Protein AF-A0A534N9A3-F1 (afdb_monomer_lite)

Structure (mmCIF, N/CA/C/O backbone):
data_AF-A0A534N9A3-F1
#
_entry.id   AF-A0A534N9A3-F1
#
loop_
_atom_site.group_PDB
_atom_site.id
_atom_site.type_symbol
_atom_site.label_atom_id
_atom_site.label_alt_id
_atom_site.label_comp_id
_atom_site.label_asym_id
_atom_site.label_entity_id
_atom_site.label_seq_id
_atom_site.pdbx_PDB_ins_code
_atom_site.Cartn_x
_atom_site.Cartn_y
_atom_site.Cartn_z
_atom_site.occupancy
_atom_site.B_iso_or_equiv
_atom_site.auth_seq_id
_atom_site.auth_comp_id
_atom_site.auth_asym_id
_atom_site.auth_atom_id
_atom_site.pdbx_PDB_model_num
ATOM 1 N N . MET A 1 1 ? 27.529 -18.009 -35.113 1.00 50.50 1 MET A N 1
ATOM 2 C CA . MET A 1 1 ? 26.249 -17.519 -35.677 1.00 50.50 1 MET A CA 1
ATOM 3 C C . MET A 1 1 ? 25.055 -18.112 -34.911 1.00 50.50 1 MET A C 1
ATOM 5 O O . MET A 1 1 ? 24.331 -18.934 -35.446 1.00 50.50 1 MET A O 1
ATOM 9 N N . GLN A 1 2 ? 24.885 -17.752 -33.634 1.00 55.38 2 GLN A N 1
ATOM 10 C CA . GLN A 1 2 ? 23.723 -18.122 -32.785 1.00 55.38 2 GLN A CA 1
ATOM 11 C C . GLN A 1 2 ? 23.429 -17.018 -31.743 1.00 55.38 2 GLN A C 1
ATOM 13 O O . GLN A 1 2 ? 22.289 -16.830 -31.344 1.00 55.38 2 GLN A O 1
ATOM 18 N N . ILE A 1 3 ? 24.448 -16.231 -31.367 1.00 58.88 3 ILE A N 1
ATOM 19 C CA . ILE A 1 3 ? 24.371 -15.137 -30.380 1.00 58.88 3 ILE A CA 1
ATOM 20 C C . ILE A 1 3 ? 23.534 -13.945 -30.893 1.00 58.88 3 ILE A C 1
ATOM 22 O O . ILE A 1 3 ? 22.716 -13.404 -30.158 1.00 58.88 3 ILE A O 1
ATOM 26 N N . GLU A 1 4 ? 23.648 -13.607 -32.182 1.00 55.62 4 GLU A N 1
ATOM 27 C CA . GLU A 1 4 ? 22.899 -12.516 -32.841 1.00 55.62 4 GLU A CA 1
ATOM 28 C C . GLU A 1 4 ? 21.369 -12.717 -32.799 1.00 55.62 4 GLU A C 1
ATOM 30 O O . GLU A 1 4 ? 20.608 -11.759 -32.705 1.00 55.62 4 GLU A O 1
ATOM 35 N N . LYS A 1 5 ? 20.901 -13.976 -32.826 1.00 54.34 5 LYS A N 1
ATOM 36 C CA . LYS A 1 5 ? 19.466 -14.308 -32.763 1.00 54.34 5 LYS A CA 1
ATOM 37 C C . LYS A 1 5 ? 18.891 -14.145 -31.355 1.00 54.34 5 LYS A C 1
ATOM 39 O O . LYS A 1 5 ? 17.739 -13.750 -31.214 1.00 54.34 5 LYS A O 1
ATOM 44 N N . TYR A 1 6 ? 19.694 -14.418 -30.325 1.00 58.84 6 TYR A N 1
ATOM 45 C CA . TYR A 1 6 ? 19.304 -14.217 -28.927 1.00 58.84 6 TYR A CA 1
ATOM 46 C C . TYR A 1 6 ? 19.314 -12.735 -28.536 1.00 58.84 6 TYR A C 1
ATOM 48 O O . TYR A 1 6 ? 18.440 -12.300 -27.788 1.00 58.84 6 TYR A O 1
ATOM 56 N N . LEU A 1 7 ? 20.237 -11.946 -29.099 1.00 55.91 7 LEU A N 1
ATOM 57 C CA . LEU A 1 7 ? 20.303 -10.498 -28.882 1.00 55.91 7 LEU A CA 1
ATOM 58 C C . LEU A 1 7 ? 19.039 -9.777 -29.392 1.00 55.91 7 LEU A C 1
ATOM 60 O O . LEU A 1 7 ? 18.568 -8.838 -28.759 1.00 55.91 7 LEU A O 1
ATOM 64 N N . ALA A 1 8 ? 18.449 -10.268 -30.487 1.00 56.44 8 ALA A N 1
ATOM 65 C CA . ALA A 1 8 ? 17.183 -9.769 -31.030 1.00 56.44 8 ALA A CA 1
ATOM 66 C C . ALA A 1 8 ? 15.934 -10.230 -30.246 1.00 56.44 8 ALA A C 1
ATOM 68 O O . ALA A 1 8 ? 14.886 -9.595 -30.343 1.00 56.44 8 ALA A O 1
ATOM 69 N N . PHE A 1 9 ? 16.031 -11.303 -29.451 1.00 54.25 9 PHE A N 1
ATOM 70 C CA . PHE A 1 9 ? 14.927 -11.825 -28.629 1.00 54.25 9 PHE A CA 1
ATOM 71 C C . PHE A 1 9 ? 14.890 -11.238 -27.206 1.00 54.25 9 PHE A C 1
ATOM 73 O O . PHE A 1 9 ? 13.832 -11.196 -26.577 1.00 54.25 9 PHE A O 1
ATOM 80 N N . LEU A 1 10 ? 16.025 -10.731 -26.717 1.00 57.31 10 LEU A N 1
ATOM 81 C CA . LEU A 1 10 ? 16.167 -10.089 -25.409 1.00 57.31 10 LEU A CA 1
ATOM 82 C C . LEU A 1 10 ? 15.233 -8.876 -25.159 1.00 57.31 10 LEU A C 1
ATOM 84 O O . LEU A 1 10 ? 14.690 -8.782 -24.056 1.00 57.31 10 LEU A O 1
ATOM 88 N N . PRO A 1 11 ? 14.985 -7.955 -26.119 1.00 59.16 11 PRO A N 1
ATOM 89 C CA . PRO A 1 11 ? 14.183 -6.760 -25.844 1.00 59.16 11 PRO A CA 1
ATOM 90 C C . PRO A 1 11 ? 12.686 -7.055 -25.687 1.00 59.16 11 PRO A C 1
ATOM 92 O O . PRO A 1 11 ? 11.984 -6.279 -25.044 1.00 59.16 11 PRO A O 1
ATOM 95 N N . SER A 1 12 ? 12.190 -8.183 -26.210 1.00 57.81 12 SER A N 1
ATOM 96 C CA . SER A 1 12 ? 10.773 -8.546 -26.072 1.00 57.81 12 SER A CA 1
ATOM 97 C C . SER A 1 12 ? 10.421 -9.007 -24.655 1.00 57.81 12 SER A C 1
ATOM 99 O O . SER A 1 12 ? 9.322 -8.730 -24.193 1.00 57.81 12 SER A O 1
ATOM 101 N N . PHE A 1 13 ? 11.342 -9.651 -23.929 1.00 58.53 13 PHE A N 1
ATOM 102 C CA . PHE A 1 13 ? 11.073 -10.148 -22.572 1.00 58.53 13 PHE A CA 1
ATOM 103 C C . PHE A 1 13 ? 11.103 -9.033 -21.509 1.00 58.53 13 PHE A C 1
ATOM 105 O O . PHE A 1 13 ? 10.377 -9.091 -20.520 1.00 58.53 13 PHE A O 1
ATOM 112 N N . LEU A 1 14 ? 11.894 -7.978 -21.737 1.00 59.50 14 LEU A N 1
ATOM 113 C CA . LEU A 1 14 ? 12.028 -6.835 -20.823 1.00 59.50 14 LEU A CA 1
ATOM 114 C C . LEU A 1 14 ? 10.764 -5.963 -20.739 1.00 59.50 14 LEU A C 1
ATOM 116 O O . LEU A 1 14 ? 10.524 -5.340 -19.707 1.00 59.50 14 LEU A O 1
ATOM 120 N N . LEU A 1 15 ? 9.942 -5.929 -21.792 1.00 60.22 15 LEU A N 1
ATOM 121 C CA . LEU A 1 15 ? 8.729 -5.105 -21.831 1.00 60.22 15 LEU A CA 1
ATOM 122 C C . LEU A 1 15 ? 7.569 -5.699 -21.015 1.00 60.22 15 LEU A C 1
ATOM 124 O O . LEU A 1 15 ? 6.749 -4.944 -20.500 1.00 60.22 15 LEU A O 1
ATOM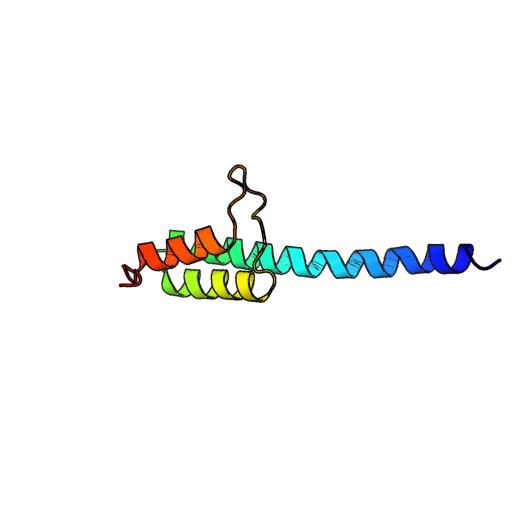 128 N N . LEU A 1 16 ? 7.511 -7.025 -20.843 1.00 57.25 16 LEU A N 1
ATOM 129 C CA . LEU A 1 16 ? 6.429 -7.678 -20.093 1.00 57.25 16 LEU A CA 1
ATOM 130 C C . LEU A 1 16 ? 6.577 -7.529 -18.570 1.00 57.25 16 LEU A C 1
ATOM 132 O O . LEU A 1 16 ? 5.573 -7.380 -17.876 1.00 57.25 16 LEU A O 1
ATOM 136 N N . SER A 1 17 ? 7.805 -7.506 -18.040 1.00 59.94 17 SER A N 1
ATOM 137 C CA . SER A 1 17 ? 8.034 -7.411 -16.588 1.00 59.94 17 SER A CA 1
ATOM 138 C C . SER A 1 17 ? 7.667 -6.046 -15.992 1.00 59.94 17 SER A C 1
ATOM 140 O O . SER A 1 17 ? 7.385 -5.951 -14.801 1.00 59.94 17 SER A O 1
ATOM 142 N N . GLY A 1 18 ? 7.647 -4.981 -16.801 1.00 62.12 18 GLY A N 1
ATOM 143 C CA . GLY A 1 18 ? 7.304 -3.633 -16.334 1.00 62.12 18 GLY A CA 1
ATOM 144 C C . GLY A 1 18 ? 5.818 -3.442 -16.006 1.00 62.12 18 GLY A C 1
ATOM 145 O O . GLY A 1 18 ? 5.484 -2.653 -15.122 1.00 62.12 18 GLY A O 1
ATOM 146 N N . CYS A 1 19 ? 4.924 -4.176 -16.678 1.00 70.75 19 CYS A N 1
ATOM 147 C CA . CYS A 1 19 ? 3.478 -4.031 -16.492 1.00 70.75 19 CYS A CA 1
ATOM 148 C C . CYS A 1 19 ? 3.012 -4.471 -15.099 1.00 70.75 19 CYS A C 1
ATOM 150 O O . CYS A 1 19 ? 2.200 -3.775 -14.492 1.00 70.75 19 CYS A O 1
ATOM 152 N N . ALA A 1 20 ? 3.559 -5.568 -14.567 1.00 77.00 20 ALA A N 1
ATOM 153 C CA . ALA A 1 20 ? 3.152 -6.094 -13.263 1.00 77.00 20 ALA A CA 1
ATOM 154 C C . ALA A 1 20 ? 3.455 -5.102 -12.125 1.00 77.00 20 ALA A C 1
ATOM 156 O O . ALA A 1 20 ? 2.599 -4.813 -11.292 1.00 77.00 20 ALA A O 1
ATOM 157 N N . THR A 1 21 ? 4.648 -4.500 -12.126 1.00 84.12 21 THR A N 1
ATOM 158 C CA . THR A 1 21 ? 5.039 -3.509 -11.110 1.00 84.12 21 THR A CA 1
ATOM 159 C C . THR A 1 21 ? 4.185 -2.24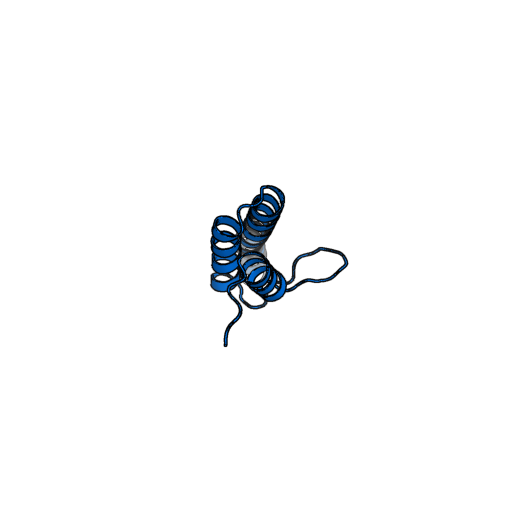2 -11.178 1.00 84.12 21 THR A C 1
ATOM 161 O O . THR A 1 21 ? 3.887 -1.639 -10.146 1.00 84.12 21 THR A O 1
ATOM 164 N N . PHE A 1 22 ? 3.784 -1.831 -12.386 1.00 89.25 22 PHE A N 1
ATOM 165 C CA . PHE A 1 22 ? 2.914 -0.673 -12.587 1.00 89.25 22 PHE A CA 1
ATOM 166 C C . PHE A 1 22 ? 1.508 -0.909 -12.023 1.00 89.25 22 PHE A C 1
ATOM 168 O O . PHE A 1 22 ? 0.971 -0.039 -11.338 1.00 89.25 22 PHE A O 1
ATOM 175 N N . GLU A 1 23 ? 0.942 -2.094 -12.252 1.00 93.31 23 GLU A N 1
ATOM 176 C CA . GLU A 1 23 ? -0.359 -2.488 -11.705 1.00 93.31 23 GLU A CA 1
ATOM 177 C C . GLU A 1 23 ? -0.355 -2.471 -10.169 1.00 93.31 23 GLU A C 1
ATOM 179 O O . GLU A 1 23 ? -1.206 -1.825 -9.556 1.00 93.31 23 GLU A O 1
ATOM 184 N N . ILE A 1 24 ? 0.660 -3.077 -9.540 1.00 95.06 24 ILE A N 1
ATOM 185 C CA . ILE A 1 24 ? 0.794 -3.103 -8.075 1.00 95.06 24 ILE A CA 1
ATOM 186 C C . ILE A 1 24 ? 0.920 -1.680 -7.509 1.00 95.06 24 ILE A C 1
ATOM 188 O O . ILE A 1 24 ? 0.249 -1.328 -6.537 1.00 95.06 24 ILE A O 1
ATOM 192 N N . ALA A 1 25 ? 1.741 -0.827 -8.131 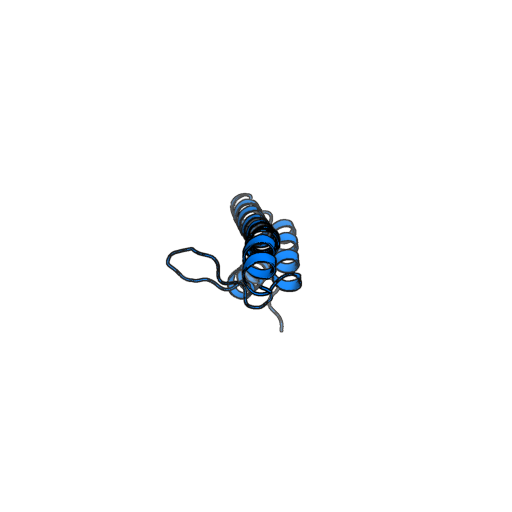1.00 93.75 25 ALA A N 1
ATOM 193 C CA . ALA A 1 25 ? 1.882 0.570 -7.722 1.00 93.75 25 ALA A CA 1
ATOM 194 C C . ALA A 1 25 ? 0.551 1.338 -7.817 1.00 93.75 25 ALA A C 1
ATOM 196 O O . ALA A 1 25 ? 0.243 2.156 -6.942 1.00 93.75 25 ALA A O 1
ATOM 197 N N . GLY A 1 26 ? -0.237 1.058 -8.860 1.00 95.69 26 GLY A N 1
ATOM 198 C CA . GLY A 1 26 ? -1.580 1.594 -9.055 1.00 95.69 26 GLY A CA 1
ATOM 199 C C . GLY A 1 26 ? -2.537 1.180 -7.940 1.00 95.69 26 GLY A C 1
ATOM 200 O O . GLY A 1 26 ? -3.189 2.042 -7.352 1.00 95.69 26 GLY A O 1
ATOM 201 N N . GLU A 1 27 ? -2.562 -0.103 -7.578 1.00 97.94 27 GLU A N 1
ATOM 202 C CA . GLU A 1 27 ? -3.362 -0.607 -6.455 1.00 97.94 27 GLU A CA 1
ATOM 203 C C . GLU A 1 27 ? -2.977 0.074 -5.134 1.00 97.94 27 GLU A C 1
ATOM 205 O O . GLU A 1 27 ? -3.842 0.584 -4.418 1.00 97.94 27 GLU A O 1
ATOM 210 N N . ILE A 1 28 ? -1.679 0.206 -4.838 1.00 97.50 28 ILE A N 1
ATOM 211 C CA . ILE A 1 28 ? -1.221 0.930 -3.644 1.00 97.50 28 ILE A CA 1
ATOM 212 C C . ILE A 1 28 ? -1.689 2.397 -3.674 1.00 97.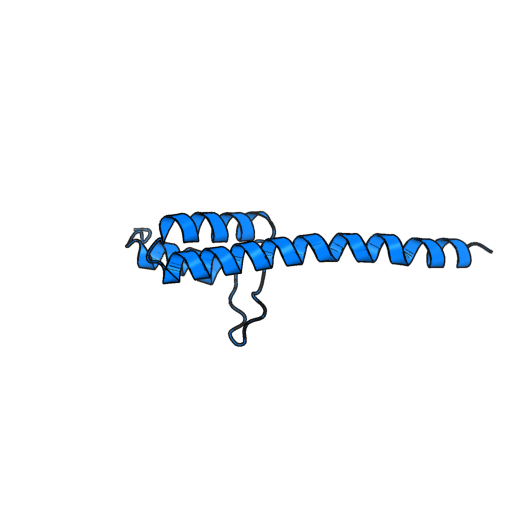50 28 ILE A C 1
ATOM 214 O O . ILE A 1 28 ? -2.127 2.928 -2.651 1.00 97.50 28 ILE A O 1
ATOM 218 N N . GLN A 1 29 ? -1.601 3.080 -4.819 1.00 96.75 29 GLN A N 1
ATOM 219 C CA . GLN A 1 29 ? -2.038 4.473 -4.928 1.00 96.75 29 GLN A CA 1
ATOM 220 C C . GLN A 1 29 ? -3.550 4.615 -4.727 1.00 96.75 29 GLN A C 1
ATOM 222 O O . GLN A 1 29 ? -3.973 5.486 -3.966 1.00 96.75 29 GLN A O 1
ATOM 227 N N . SER A 1 30 ? -4.356 3.764 -5.356 1.00 98.44 30 SER A N 1
ATOM 228 C CA . SER A 1 30 ? -5.811 3.775 -5.194 1.00 98.44 30 SER A CA 1
ATOM 229 C C . SER A 1 30 ? -6.217 3.504 -3.745 1.00 98.44 30 SER A C 1
ATOM 231 O O . SER A 1 30 ? -7.038 4.238 -3.196 1.00 98.44 30 SER A O 1
ATOM 233 N N . GLY A 1 31 ? -5.556 2.560 -3.066 1.00 97.81 31 GLY A N 1
ATOM 234 C CA . GLY A 1 31 ? -5.795 2.317 -1.644 1.00 97.81 31 GLY A CA 1
ATOM 235 C C . GLY A 1 31 ? -5.435 3.515 -0.755 1.00 97.81 31 GLY A C 1
ATOM 236 O O . GLY A 1 31 ? -6.185 3.862 0.158 1.00 97.81 31 GLY A O 1
ATOM 237 N N . ARG A 1 32 ? -4.329 4.223 -1.041 1.00 96.44 32 ARG A N 1
ATOM 238 C CA . ARG A 1 32 ? -3.996 5.482 -0.342 1.00 96.44 32 ARG A CA 1
ATOM 239 C C . ARG A 1 32 ? -5.073 6.546 -0.547 1.00 96.44 32 ARG A C 1
ATOM 241 O O . ARG A 1 32 ? -5.427 7.231 0.409 1.00 96.44 32 ARG A O 1
ATOM 248 N N . MET A 1 33 ? -5.593 6.675 -1.766 1.00 98.25 33 MET A N 1
ATOM 249 C CA . MET A 1 33 ? -6.671 7.618 -2.072 1.00 98.25 33 MET A CA 1
ATOM 250 C C . MET A 1 33 ? -7.965 7.265 -1.334 1.00 98.25 33 MET A C 1
ATOM 252 O O . MET A 1 33 ? -8.624 8.166 -0.823 1.00 98.25 33 MET A O 1
ATOM 256 N N . ALA A 1 34 ? -8.312 5.982 -1.235 1.00 98.50 34 ALA A N 1
ATOM 257 C CA . ALA A 1 34 ? -9.470 5.526 -0.471 1.00 98.50 34 ALA A CA 1
ATOM 258 C C . ALA A 1 34 ? -9.329 5.854 1.029 1.00 98.50 34 ALA A C 1
ATOM 260 O O . ALA A 1 34 ? -10.244 6.435 1.615 1.00 98.50 34 ALA A O 1
ATOM 261 N N . LEU A 1 35 ? -8.145 5.643 1.628 1.00 96.88 35 LEU A N 1
ATOM 262 C CA . LEU A 1 35 ? -7.874 6.093 3.004 1.00 96.88 35 LEU A CA 1
ATOM 263 C C . LEU A 1 35 ? -8.054 7.608 3.170 1.00 96.88 35 LEU A C 1
ATOM 265 O O . LEU A 1 35 ? -8.652 8.042 4.150 1.00 96.88 35 LEU A O 1
ATOM 269 N N . MET A 1 36 ? -7.568 8.417 2.221 1.00 96.31 36 MET A N 1
ATOM 270 C CA . MET A 1 36 ? -7.735 9.879 2.266 1.00 96.31 36 MET A CA 1
ATOM 271 C C . MET A 1 36 ? -9.203 10.311 2.167 1.00 96.31 36 MET A C 1
ATOM 273 O O . MET A 1 36 ? -9.570 11.342 2.724 1.00 96.31 36 MET A O 1
ATOM 277 N N . LYS A 1 37 ? -10.043 9.531 1.480 1.00 97.75 37 LYS A N 1
ATOM 278 C CA . LYS A 1 37 ? -11.493 9.754 1.385 1.00 97.75 37 LYS A CA 1
ATOM 279 C C . LYS A 1 37 ? -12.271 9.239 2.601 1.00 97.75 37 LYS A C 1
ATOM 281 O O . LYS A 1 37 ? -13.473 9.468 2.675 1.00 97.75 37 LYS A O 1
ATOM 286 N N . GLY A 1 38 ? -11.610 8.564 3.542 1.00 95.94 38 GLY A N 1
ATOM 287 C CA . GLY A 1 38 ? -12.267 7.960 4.700 1.00 95.94 38 GLY A CA 1
ATOM 288 C C . GLY A 1 38 ? -12.958 6.628 4.401 1.00 95.94 38 GLY A C 1
ATOM 289 O O . GLY A 1 38 ? -13.803 6.217 5.189 1.00 95.94 38 GLY A O 1
ATOM 290 N N . ASP A 1 39 ? -12.592 5.946 3.309 1.00 97.94 39 ASP A N 1
ATOM 291 C CA . ASP A 1 39 ? -13.069 4.595 2.989 1.00 97.94 39 ASP A CA 1
ATOM 292 C C . ASP A 1 39 ? -11.955 3.554 3.219 1.00 97.94 39 ASP A C 1
ATOM 294 O O . ASP A 1 39 ? -11.224 3.166 2.298 1.00 97.94 39 ASP A O 1
ATOM 298 N N . PRO A 1 40 ? -11.758 3.098 4.470 1.00 96.94 40 PRO A N 1
ATOM 299 C CA . PRO A 1 40 ? -10.722 2.122 4.776 1.00 96.94 40 PRO A CA 1
ATOM 300 C C . PRO A 1 40 ? -11.058 0.706 4.287 1.00 96.94 40 PRO A C 1
ATOM 302 O O . PRO A 1 40 ? -10.154 -0.126 4.195 1.00 96.94 40 PRO A O 1
ATOM 305 N N . GLN A 1 41 ? -12.321 0.420 3.954 1.00 97.38 41 GLN A N 1
ATOM 306 C CA . GLN A 1 41 ? -12.726 -0.880 3.426 1.00 97.38 41 GLN A CA 1
ATOM 307 C C . GLN A 1 41 ? -12.351 -1.006 1.946 1.00 97.38 41 GLN A C 1
ATOM 309 O O . GLN A 1 41 ? -11.751 -2.010 1.555 1.00 97.38 41 GLN A O 1
ATOM 314 N N . GLU A 1 42 ? -12.623 0.024 1.140 1.00 98.38 42 GLU A N 1
ATOM 315 C CA . GLU A 1 42 ? -12.135 0.108 -0.240 1.00 98.38 42 GLU A CA 1
ATOM 316 C C . GLU A 1 42 ? -10.599 0.098 -0.265 1.00 98.38 42 GLU A C 1
ATOM 318 O O . GLU A 1 42 ? -9.988 -0.646 -1.039 1.00 98.38 42 GLU A O 1
ATOM 323 N N . ALA A 1 43 ? -9.959 0.832 0.653 1.00 98.44 43 ALA A N 1
ATOM 324 C CA . ALA A 1 43 ? -8.507 0.827 0.779 1.00 98.44 43 ALA A CA 1
ATOM 325 C C . ALA A 1 43 ? -7.934 -0.574 1.031 1.00 98.44 43 ALA A C 1
ATOM 327 O O . ALA A 1 43 ? -6.963 -0.970 0.384 1.00 98.44 43 ALA A O 1
ATOM 328 N N . LEU A 1 44 ? -8.542 -1.337 1.948 1.00 98.25 44 LEU A N 1
ATOM 329 C CA . LEU A 1 44 ? -8.109 -2.700 2.242 1.00 98.25 44 LEU A CA 1
ATOM 330 C C . LEU A 1 44 ? -8.170 -3.585 0.993 1.00 98.25 44 LEU A C 1
ATOM 332 O O . LEU A 1 44 ? -7.218 -4.321 0.739 1.00 98.25 44 LEU A O 1
ATOM 336 N N . ALA A 1 45 ? -9.241 -3.491 0.199 1.00 98.38 45 ALA A N 1
ATOM 337 C CA . ALA A 1 45 ? -9.387 -4.287 -1.018 1.00 98.38 45 ALA A CA 1
ATOM 338 C C . ALA A 1 45 ? -8.258 -4.006 -2.025 1.00 98.38 45 ALA A C 1
ATOM 340 O O . ALA A 1 45 ? -7.674 -4.940 -2.577 1.00 98.38 45 ALA A O 1
ATOM 341 N N . HIS A 1 46 ? -7.902 -2.733 -2.215 1.00 98.56 46 HIS A N 1
ATOM 342 C CA . HIS A 1 46 ? -6.762 -2.328 -3.041 1.00 98.56 46 HIS A CA 1
ATOM 343 C C . HIS A 1 46 ? -5.433 -2.903 -2.524 1.00 98.56 46 HIS A C 1
ATOM 345 O O . HIS A 1 46 ? -4.679 -3.532 -3.268 1.00 98.56 46 HIS A O 1
ATOM 351 N N . PHE A 1 47 ? -5.147 -2.754 -1.228 1.00 98.00 47 PHE A N 1
ATOM 352 C CA . PHE A 1 47 ? -3.900 -3.262 -0.647 1.00 98.00 47 PHE A CA 1
ATOM 353 C C . PHE A 1 47 ? -3.811 -4.794 -0.667 1.00 98.00 47 PHE A C 1
ATOM 355 O O . PHE A 1 47 ? -2.724 -5.339 -0.839 1.00 98.00 47 PHE A O 1
ATOM 362 N N . GLN A 1 48 ? -4.936 -5.499 -0.535 1.00 97.94 48 GLN A N 1
ATOM 363 C CA . GLN A 1 48 ? -4.980 -6.955 -0.653 1.00 97.94 48 GLN A CA 1
ATOM 364 C C . GLN A 1 48 ? -4.699 -7.429 -2.078 1.00 97.94 48 GLN A C 1
ATOM 366 O O . GLN A 1 48 ? -3.962 -8.398 -2.233 1.00 97.94 48 GLN A O 1
ATOM 371 N N . ARG A 1 49 ? -5.213 -6.745 -3.111 1.00 98.31 49 ARG A N 1
ATOM 372 C CA . ARG A 1 49 ? -4.851 -7.054 -4.505 1.00 98.31 49 ARG A CA 1
ATOM 373 C C . ARG A 1 49 ? -3.356 -6.863 -4.747 1.00 98.31 49 ARG A C 1
ATOM 375 O O . ARG A 1 49 ? -2.713 -7.764 -5.272 1.00 98.31 49 ARG A O 1
ATOM 382 N N . ALA A 1 50 ? -2.777 -5.765 -4.256 1.00 97.44 50 ALA A N 1
ATOM 383 C CA . ALA A 1 50 ? -1.329 -5.558 -4.307 1.00 97.44 50 ALA A CA 1
ATOM 384 C C . ALA A 1 50 ? -0.549 -6.693 -3.611 1.00 97.44 50 ALA A C 1
ATOM 386 O O . ALA A 1 50 ? 0.424 -7.189 -4.168 1.00 97.44 50 ALA A O 1
ATOM 387 N N . ALA A 1 51 ? -0.998 -7.141 -2.431 1.00 97.19 51 ALA A N 1
ATOM 388 C CA . ALA A 1 51 ? -0.336 -8.206 -1.672 1.00 97.19 51 ALA A CA 1
ATOM 389 C C . ALA A 1 51 ? -0.474 -9.591 -2.321 1.00 97.19 51 ALA A C 1
ATOM 391 O O . ALA A 1 51 ? 0.412 -10.427 -2.166 1.00 97.19 51 ALA A O 1
ATOM 392 N N . GLN A 1 52 ? -1.581 -9.845 -3.026 1.00 97.00 52 GLN A N 1
ATOM 393 C CA . GLN A 1 52 ? -1.780 -11.072 -3.801 1.00 97.00 52 GLN A CA 1
ATOM 394 C C . GLN A 1 52 ? -0.852 -11.119 -5.017 1.00 97.00 52 GLN A C 1
ATOM 396 O O . GLN A 1 52 ? -0.320 -12.182 -5.326 1.00 97.00 52 GLN A O 1
ATOM 401 N N . SER A 1 53 ? -0.643 -9.977 -5.678 1.00 95.56 53 SER A N 1
ATOM 402 C CA . SER A 1 53 ? 0.256 -9.866 -6.828 1.00 95.56 53 SER A CA 1
ATOM 403 C C . SER A 1 53 ? 1.730 -9.929 -6.425 1.00 95.56 53 SER A C 1
ATOM 405 O O . SER A 1 53 ? 2.502 -10.659 -7.041 1.00 95.56 53 SER A O 1
ATOM 407 N N . ASP A 1 54 ? 2.126 -9.188 -5.386 1.00 95.44 54 ASP A N 1
ATOM 408 C CA . ASP A 1 54 ? 3.471 -9.248 -4.813 1.00 95.44 54 ASP A CA 1
ATOM 409 C C . ASP A 1 54 ? 3.438 -8.965 -3.295 1.00 95.44 54 ASP A C 1
ATOM 411 O O . ASP A 1 54 ? 3.365 -7.806 -2.863 1.00 95.44 54 ASP A O 1
ATOM 415 N N . PRO A 1 55 ? 3.542 -10.006 -2.449 1.00 96.06 55 PRO A N 1
ATOM 416 C CA . PRO A 1 55 ? 3.525 -9.846 -0.997 1.00 96.06 55 PRO A CA 1
ATOM 417 C C . PRO A 1 55 ? 4.782 -9.154 -0.447 1.00 96.06 55 PRO A C 1
ATOM 419 O O . PRO A 1 55 ? 4.778 -8.730 0.711 1.00 96.06 55 PRO A O 1
ATOM 422 N N . ASN A 1 56 ? 5.843 -9.033 -1.251 1.00 94.94 56 ASN A N 1
ATOM 423 C CA . ASN A 1 56 ? 7.095 -8.370 -0.897 1.00 94.94 56 ASN A CA 1
ATOM 424 C C . ASN A 1 56 ? 7.227 -6.985 -1.540 1.00 94.94 56 ASN A C 1
ATOM 426 O O . ASN A 1 56 ? 8.288 -6.369 -1.428 1.00 94.94 56 ASN A O 1
ATOM 430 N N . TYR A 1 57 ? 6.167 -6.475 -2.176 1.00 94.00 57 TYR A N 1
ATOM 431 C CA . TYR A 1 57 ? 6.207 -5.179 -2.832 1.00 94.00 57 TYR A CA 1
ATOM 432 C C . TYR A 1 57 ? 6.585 -4.069 -1.846 1.00 94.00 57 TYR A C 1
ATOM 434 O O . TYR A 1 57 ? 5.938 -3.870 -0.808 1.00 94.00 57 TYR A O 1
ATOM 442 N N . ILE A 1 58 ? 7.616 -3.312 -2.218 1.00 93.94 58 ILE A N 1
ATOM 443 C CA . ILE A 1 58 ? 8.076 -2.121 -1.511 1.00 93.94 58 ILE A CA 1
ATOM 444 C C . ILE A 1 58 ? 7.634 -0.907 -2.319 1.00 93.94 58 ILE A C 1
ATOM 446 O O . ILE A 1 58 ? 8.074 -0.695 -3.450 1.00 93.94 58 ILE A O 1
ATOM 450 N N . ALA A 1 59 ? 6.775 -0.078 -1.731 1.00 88.06 59 ALA A N 1
ATOM 451 C CA . ALA A 1 59 ? 6.374 1.166 -2.361 1.00 88.06 59 ALA A CA 1
ATOM 452 C C . ALA A 1 59 ? 7.583 2.103 -2.478 1.00 88.06 59 ALA A C 1
ATOM 454 O O . ALA A 1 59 ? 8.272 2.364 -1.492 1.00 88.06 59 ALA A O 1
ATOM 455 N N . GLY A 1 60 ? 7.792 2.667 -3.671 1.00 82.44 60 GLY A N 1
ATOM 456 C CA . GLY A 1 60 ? 8.880 3.608 -3.982 1.00 82.44 60 GLY A CA 1
ATOM 457 C C . GLY A 1 60 ? 8.752 4.990 -3.326 1.00 82.44 60 GLY A C 1
ATOM 458 O O . GLY A 1 60 ? 9.125 5.993 -3.923 1.00 82.44 60 GLY A O 1
ATOM 459 N N . ASN A 1 61 ? 8.174 5.069 -2.127 1.00 77.94 61 ASN A N 1
ATOM 460 C CA . ASN A 1 61 ? 8.163 6.275 -1.310 1.00 77.94 61 ASN A CA 1
ATOM 461 C C . ASN A 1 61 ? 9.429 6.336 -0.425 1.00 77.94 61 ASN A C 1
ATOM 463 O O . ASN A 1 61 ? 10.073 5.307 -0.211 1.00 77.94 61 ASN A O 1
ATOM 467 N N . PRO A 1 62 ? 9.783 7.509 0.135 1.00 83.75 62 PRO A N 1
ATOM 468 C CA . PRO A 1 62 ? 10.982 7.653 0.969 1.00 83.75 62 PRO A CA 1
ATOM 469 C C . PRO A 1 62 ? 11.023 6.739 2.201 1.00 83.75 62 PRO A C 1
ATOM 471 O O . PRO A 1 62 ? 12.092 6.493 2.746 1.00 83.75 62 PRO A O 1
ATOM 474 N N . LEU A 1 63 ? 9.864 6.250 2.649 1.00 85.81 63 LEU A N 1
ATOM 475 C CA . LEU A 1 63 ? 9.724 5.389 3.820 1.00 85.81 63 LEU A CA 1
ATOM 476 C C . LEU A 1 63 ? 9.822 3.893 3.481 1.00 85.81 63 LEU A C 1
ATOM 478 O O . LEU A 1 63 ? 9.743 3.081 4.397 1.00 85.81 63 LEU A O 1
ATOM 482 N N . GLN A 1 64 ? 9.949 3.528 2.197 1.00 86.56 64 GLN A N 1
ATOM 483 C CA . GLN A 1 64 ? 10.052 2.143 1.716 1.00 86.56 64 GLN A CA 1
ATOM 484 C C . GLN A 1 64 ? 9.010 1.206 2.348 1.00 86.56 64 GLN A C 1
ATOM 486 O O . GLN A 1 64 ? 9.307 0.106 2.812 1.00 86.56 64 GLN A O 1
ATOM 491 N N . GLN A 1 65 ? 7.760 1.667 2.400 1.00 91.38 65 GLN A N 1
ATOM 492 C CA . GLN A 1 65 ? 6.685 0.920 3.049 1.00 91.38 65 GLN A CA 1
ATOM 493 C C . GLN A 1 65 ? 6.342 -0.341 2.259 1.00 91.38 65 GLN A C 1
ATOM 495 O O . GLN A 1 65 ? 6.099 -0.280 1.053 1.00 91.38 65 GLN A O 1
ATOM 500 N N . THR A 1 66 ? 6.242 -1.466 2.960 1.00 95.00 66 THR A N 1
ATOM 501 C CA . THR A 1 66 ? 5.749 -2.717 2.377 1.00 95.00 66 THR A CA 1
ATOM 502 C C . THR A 1 66 ? 4.234 -2.678 2.207 1.00 95.00 66 THR A C 1
ATOM 504 O O . THR A 1 66 ? 3.536 -1.921 2.894 1.00 95.00 66 THR A O 1
ATOM 507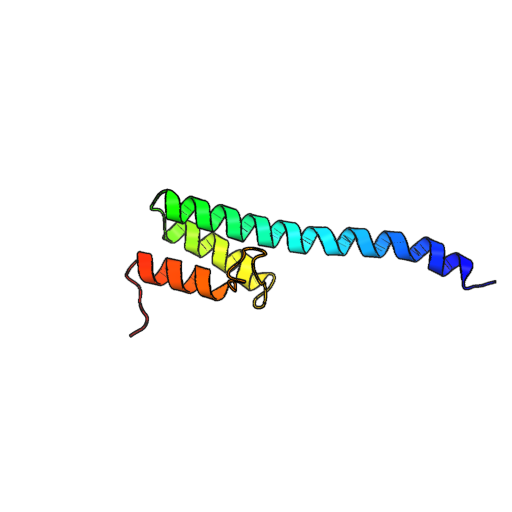 N N . VAL A 1 67 ? 3.694 -3.548 1.353 1.00 96.38 67 VAL A N 1
ATOM 508 C CA . VAL A 1 67 ? 2.239 -3.723 1.220 1.00 96.38 67 VAL A CA 1
ATOM 509 C C . VAL A 1 67 ? 1.546 -3.991 2.566 1.00 96.38 67 VAL A C 1
ATOM 511 O O . VAL A 1 67 ? 0.487 -3.429 2.848 1.00 96.38 67 VAL A O 1
ATOM 514 N N . TRP A 1 68 ? 2.190 -4.738 3.465 1.00 96.44 68 TRP A N 1
ATOM 515 C CA . TRP A 1 68 ? 1.653 -5.058 4.791 1.00 96.44 68 TRP A CA 1
ATOM 516 C C . TRP A 1 68 ? 1.508 -3.845 5.705 1.00 96.44 68 TRP A C 1
ATOM 518 O O . TRP A 1 68 ? 0.599 -3.806 6.532 1.00 96.44 68 TRP A O 1
ATOM 528 N N . THR A 1 69 ? 2.335 -2.813 5.515 1.00 95.69 69 THR A N 1
ATOM 529 C CA . THR A 1 69 ? 2.170 -1.540 6.229 1.00 95.69 69 THR A CA 1
ATOM 530 C C . THR A 1 69 ? 0.836 -0.885 5.866 1.00 95.69 69 THR A C 1
ATOM 532 O O . THR A 1 69 ? 0.157 -0.325 6.727 1.00 95.69 69 THR A O 1
ATOM 535 N N . TYR A 1 70 ? 0.437 -0.964 4.596 1.00 96.44 70 TYR A N 1
ATOM 536 C CA . TYR A 1 70 ? -0.833 -0.418 4.129 1.00 96.44 70 TYR A CA 1
ATOM 537 C C . TYR A 1 70 ? -2.028 -1.277 4.551 1.00 96.44 70 TYR A C 1
ATOM 539 O O . TYR A 1 70 ? -3.023 -0.728 5.024 1.00 96.44 70 TYR A O 1
ATOM 547 N N . VAL A 1 71 ? -1.905 -2.607 4.477 1.00 96.94 71 VAL A N 1
ATOM 548 C CA . VAL A 1 71 ? -2.920 -3.545 4.990 1.00 96.94 71 VAL A CA 1
ATOM 549 C C . VAL A 1 71 ? -3.174 -3.304 6.480 1.00 96.94 71 VAL A C 1
ATOM 551 O O . VAL A 1 71 ? -4.316 -3.096 6.888 1.00 96.94 71 VAL A O 1
ATOM 554 N N . GLY A 1 72 ? -2.113 -3.249 7.290 1.00 95.25 72 GLY A N 1
ATOM 555 C CA . GLY A 1 72 ? -2.213 -2.968 8.721 1.00 95.25 72 GLY A CA 1
ATOM 556 C C . GLY A 1 72 ? -2.830 -1.600 9.008 1.00 95.25 72 GLY A C 1
ATOM 557 O O . GLY A 1 72 ? -3.679 -1.482 9.887 1.00 95.25 72 GLY A O 1
ATOM 558 N N . ARG A 1 73 ? -2.482 -0.570 8.224 1.00 94.75 73 ARG A N 1
ATOM 559 C CA . ARG A 1 73 ? -3.091 0.762 8.343 1.00 94.75 73 ARG A CA 1
ATOM 560 C C . ARG A 1 73 ? -4.592 0.733 8.067 1.00 94.75 73 ARG A C 1
ATOM 562 O O . ARG A 1 73 ? -5.334 1.347 8.821 1.00 94.75 73 ARG A O 1
ATOM 569 N N . ALA A 1 74 ? -5.041 0.017 7.038 1.00 96.62 74 ALA A N 1
ATOM 570 C CA . ALA A 1 74 ? -6.466 -0.117 6.750 1.00 96.62 74 ALA A CA 1
ATOM 571 C C . ALA A 1 74 ? -7.212 -0.822 7.898 1.00 96.62 74 ALA A C 1
ATOM 573 O O . ALA A 1 74 ? -8.240 -0.322 8.351 1.00 96.62 74 ALA A O 1
ATOM 574 N N . TYR A 1 75 ? -6.661 -1.918 8.436 1.00 95.62 75 TYR A N 1
ATOM 575 C CA . TYR A 1 75 ? -7.202 -2.595 9.626 1.00 95.62 75 TYR A CA 1
ATOM 576 C C . TYR A 1 75 ? -7.270 -1.688 10.855 1.00 95.62 75 TYR A C 1
ATOM 578 O O . TYR A 1 75 ? -8.321 -1.603 11.494 1.00 95.62 75 TYR A O 1
ATOM 586 N N . TYR A 1 76 ? -6.191 -0.956 11.136 1.00 94.00 76 TYR A N 1
ATOM 587 C CA . TYR A 1 76 ? -6.137 0.013 12.226 1.00 94.00 76 TYR A CA 1
ATOM 588 C C . TYR A 1 76 ? -7.204 1.103 12.067 1.00 94.00 76 TYR A C 1
ATOM 590 O O . TYR A 1 76 ? -7.946 1.376 13.006 1.00 94.00 76 TYR A O 1
ATOM 598 N N . THR A 1 77 ? -7.345 1.684 10.870 1.00 92.31 77 THR A N 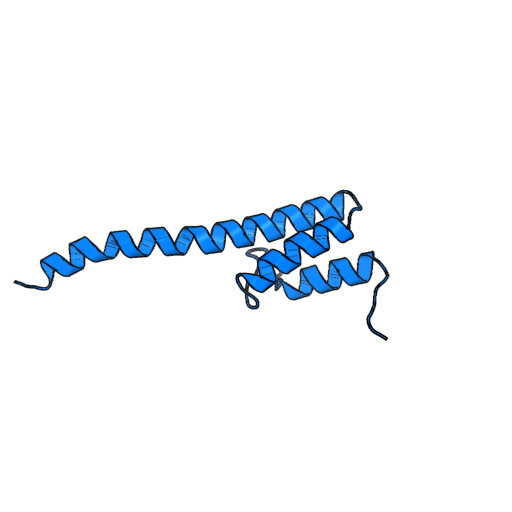1
ATOM 599 C CA . THR A 1 77 ? -8.362 2.709 10.589 1.00 92.31 77 THR A CA 1
ATOM 600 C C . THR A 1 77 ? -9.790 2.168 10.711 1.00 92.31 77 THR A C 1
ATOM 602 O O . THR A 1 77 ? -10.676 2.907 11.126 1.00 92.31 77 THR A O 1
ATOM 605 N N . MET A 1 78 ? -10.027 0.888 10.408 1.00 92.19 78 MET A N 1
ATOM 606 C CA . MET A 1 78 ? -11.332 0.246 10.623 1.00 92.19 78 MET A CA 1
ATOM 607 C C . MET A 1 78 ? -11.629 -0.095 12.091 1.00 92.19 78 MET A C 1
ATOM 609 O O . MET A 1 78 ? -12.736 -0.543 12.382 1.00 92.19 78 MET A O 1
ATOM 613 N N . GLY A 1 79 ? -10.657 0.018 13.002 1.00 87.75 79 GLY A N 1
ATOM 614 C CA . GLY A 1 79 ? -10.781 -0.521 14.360 1.00 87.75 79 GLY A CA 1
ATOM 615 C C . GLY A 1 79 ? -10.875 -2.054 14.409 1.00 87.75 79 GLY A C 1
ATOM 616 O O . GLY A 1 79 ? -11.240 -2.612 15.437 1.00 87.75 79 GLY A O 1
ATOM 617 N N . LYS A 1 80 ? -10.552 -2.743 13.305 1.00 77.88 80 LYS A N 1
ATOM 618 C CA . LYS A 1 80 ? -10.546 -4.208 13.192 1.00 77.88 80 LYS A CA 1
ATOM 619 C C . LYS A 1 80 ? -9.140 -4.723 13.471 1.00 77.88 80 LYS A C 1
ATOM 621 O O . LYS A 1 80 ? -8.425 -5.117 12.549 1.00 77.88 80 LYS A O 1
ATOM 626 N N . LEU A 1 81 ? -8.721 -4.642 14.726 1.00 72.38 81 LEU A N 1
ATOM 627 C CA . LEU A 1 81 ? -7.469 -5.247 15.166 1.00 72.38 81 LEU A CA 1
ATOM 628 C C . LEU A 1 81 ? -7.720 -6.730 15.481 1.00 72.38 81 LEU A C 1
ATOM 630 O O . LEU A 1 81 ? -8.796 -7.044 15.986 1.00 72.38 81 LEU A O 1
ATOM 634 N N . PRO A 1 82 ? -6.793 -7.641 15.136 1.00 66.94 82 PRO A N 1
ATOM 635 C CA . PRO A 1 82 ? -6.874 -9.018 15.610 1.00 66.94 82 PRO A CA 1
ATOM 636 C C . PRO A 1 82 ? -6.796 -9.036 17.144 1.00 66.94 82 PRO A C 1
ATOM 638 O O . PRO A 1 82 ? -6.041 -8.244 17.714 1.00 66.94 82 PRO A O 1
ATOM 641 N N . ASP A 1 83 ? -7.597 -9.905 17.765 1.00 65.06 83 ASP A N 1
ATOM 642 C CA . ASP A 1 83 ? -7.586 -10.160 19.213 1.00 65.06 83 ASP A CA 1
ATOM 643 C C . ASP A 1 83 ? -6.215 -10.656 19.710 1.00 65.06 83 ASP A C 1
ATOM 645 O O . ASP A 1 83 ? -5.533 -11.398 18.957 1.00 65.06 83 ASP A O 1
#

Foldseek 3Di:
DCVVVVVVVVVVVVVVVVVLLVQLLVLQVQLVVCVVVLNLVSSLVSLVVSCVSPVQDFHPDPVRDGSVNSNVVSCVSVVNDDD

Secondary structure (DSSP, 8-state):
--HHHHHHHHHHHHHHHHHHHHHHHHHHHHHHHHHHTT-HHHHHHHHHHHHHH-TT-B-SSTT--BHHHHHHHHHHHTT----

Radius of gyration: 17.63 Å; chains: 1; bounding box: 39×28×55 Å

pLDDT: mean 84.86, std 16.19, range [50.5, 98.56]

Sequence (83 aa):
MQIEKYLAFLPSFLLLSGCATFEIAGEIQSGRMALMKGDPQEALAHFQRAAQSDPNYIAGNPLQQTVWTYVGRAYYTMGKLPD